Protein AF-A0A963A927-F1 (afdb_monomer_lite)

Radius of gyration: 22.31 Å; chains: 1; bounding box: 46×43×43 Å

Foldseek 3Di:
DDDDDDDDDDPVVVLVVVPVVDDPVVNVVVVVVCVVVVVVVVVVVVCVVVVNDDDDDADVNPDFDPVQWDDDPFWIGGNNRTDGPPDDDPVPVVDD

Secondary structure (DSSP, 8-state):
----------HHHHHHHHHHHS-HHHHHHHHHHHHHHHHHHHHHHHHHHTT-SPP---TT-S---GGGEEE-SSEEEETTEEEE--PPPTTGGG--

pLDDT: mean 93.62, std 6.28, range [56.31, 98.31]

Sequence (96 aa):
GNNATATLLSPATVTRMLQRRYSKDQWRAWEQANEGVRERQQEYDDGMVAGRIKPVYKFDHGVLGDADVEMDAHEVRIAGRPVSLQLASPYADMCP

Structure (mmCIF, N/CA/C/O backbone):
data_AF-A0A963A927-F1
#
_entry.id   AF-A0A963A927-F1
#
loop_
_atom_site.group_PDB
_atom_site.id
_atom_site.type_symbol
_atom_site.label_atom_id
_atom_site.label_alt_id
_atom_site.label_comp_id
_atom_site.label_asym_id
_atom_site.label_entity_id
_atom_site.label_seq_id
_atom_site.pdbx_PDB_ins_code
_atom_site.Cartn_x
_atom_site.Cartn_y
_atom_site.Cartn_z
_atom_site.occupancy
_atom_site.B_iso_or_equiv
_atom_site.auth_seq_id
_atom_site.auth_comp_id
_atom_site.auth_asym_id
_atom_site.auth_atom_id
_atom_site.pdbx_PDB_model_num
ATOM 1 N N . GLY A 1 1 ? 25.549 -3.432 13.796 1.00 56.31 1 GLY A N 1
ATOM 2 C CA . GLY A 1 1 ? 24.630 -2.935 14.834 1.00 56.31 1 GLY A CA 1
ATOM 3 C C . GLY A 1 1 ? 23.423 -2.357 14.140 1.00 56.31 1 GLY A C 1
ATOM 4 O O . GLY A 1 1 ? 23.612 -1.445 13.351 1.00 56.31 1 GLY A O 1
ATOM 5 N N . ASN A 1 2 ? 22.232 -2.910 14.381 1.00 81.19 2 ASN A N 1
ATOM 6 C CA . ASN A 1 2 ? 20.995 -2.482 13.725 1.00 81.19 2 ASN A CA 1
ATOM 7 C C . ASN A 1 2 ? 20.109 -1.796 14.765 1.00 81.19 2 ASN A C 1
ATOM 9 O O . ASN A 1 2 ? 19.496 -2.476 15.581 1.00 81.19 2 ASN A O 1
ATOM 13 N N . ASN A 1 3 ? 20.065 -0.466 14.739 1.00 87.62 3 ASN A N 1
ATOM 14 C CA . ASN A 1 3 ? 19.108 0.312 15.519 1.00 87.62 3 ASN A CA 1
ATOM 15 C C . ASN A 1 3 ? 18.073 0.903 14.564 1.00 87.62 3 ASN A C 1
ATOM 17 O O . ASN A 1 3 ? 18.438 1.486 13.544 1.00 87.62 3 ASN A O 1
ATOM 21 N N . ALA A 1 4 ? 16.795 0.756 14.906 1.00 89.62 4 ALA A N 1
ATOM 22 C CA . ALA A 1 4 ? 15.684 1.326 14.161 1.00 89.62 4 ALA A CA 1
ATOM 23 C C . ALA A 1 4 ? 14.693 1.984 15.124 1.00 89.62 4 ALA A C 1
ATOM 25 O O . ALA A 1 4 ? 14.389 1.438 16.184 1.00 89.62 4 ALA A O 1
ATOM 26 N N . THR A 1 5 ? 14.164 3.132 14.709 1.00 91.44 5 THR A N 1
ATOM 27 C CA . THR A 1 5 ? 13.079 3.847 15.385 1.00 91.44 5 THR A CA 1
ATOM 28 C C . THR A 1 5 ? 12.022 4.187 14.344 1.00 91.44 5 THR A C 1
ATOM 30 O O . THR A 1 5 ? 12.358 4.671 13.265 1.00 91.44 5 THR A O 1
ATOM 33 N N . ALA A 1 6 ? 10.749 3.959 14.670 1.00 93.38 6 ALA A N 1
ATOM 34 C CA . ALA A 1 6 ? 9.614 4.331 13.833 1.00 93.38 6 ALA A CA 1
ATOM 35 C C . ALA A 1 6 ? 8.594 5.135 14.649 1.00 93.38 6 ALA A C 1
ATOM 37 O O . ALA A 1 6 ? 8.292 4.796 15.793 1.00 93.38 6 ALA A O 1
ATOM 38 N N . THR A 1 7 ? 8.051 6.195 14.053 1.00 95.88 7 THR A N 1
ATOM 39 C CA . THR A 1 7 ? 6.979 7.003 14.649 1.00 95.88 7 THR A CA 1
ATOM 40 C C . THR A 1 7 ? 5.636 6.582 14.068 1.00 95.88 7 THR A C 1
ATOM 42 O O . THR A 1 7 ? 5.472 6.558 12.851 1.00 95.88 7 THR A O 1
ATOM 45 N N . LEU A 1 8 ? 4.660 6.302 14.934 1.00 96.31 8 LEU A N 1
ATOM 46 C CA . LEU A 1 8 ? 3.272 6.059 14.545 1.00 96.31 8 LEU A CA 1
ATOM 47 C C . LEU A 1 8 ? 2.391 7.206 15.041 1.00 96.31 8 LEU A C 1
ATOM 49 O O . LEU A 1 8 ? 2.467 7.607 16.202 1.00 96.31 8 LEU A O 1
ATOM 53 N N . LEU A 1 9 ? 1.538 7.723 14.157 1.00 97.31 9 LEU A N 1
ATOM 54 C CA . LEU A 1 9 ? 0.543 8.740 14.488 1.00 97.31 9 LEU A CA 1
ATOM 55 C C . LEU A 1 9 ? -0.832 8.090 14.620 1.00 97.31 9 LEU A C 1
ATOM 57 O O . LEU A 1 9 ? -1.193 7.217 13.832 1.00 97.31 9 LEU A O 1
ATOM 61 N N . SER A 1 10 ? -1.614 8.537 15.602 1.00 97.69 10 SER A N 1
ATOM 62 C CA . SER A 1 10 ? -2.971 8.028 15.793 1.00 97.69 10 SER A CA 1
ATOM 63 C C . SER A 1 10 ? -3.899 8.455 14.645 1.00 97.69 10 SER A C 1
ATOM 65 O O . SER A 1 10 ? -3.693 9.522 14.049 1.00 97.69 10 SER A O 1
ATOM 67 N N . PRO A 1 11 ? -4.982 7.699 14.382 1.00 96.44 11 PRO A N 1
ATOM 68 C CA . PRO A 1 11 ? -5.991 8.088 13.400 1.00 96.44 11 PRO A CA 1
ATOM 69 C C . PRO A 1 11 ? -6.548 9.494 13.650 1.00 96.44 11 PRO A C 1
ATOM 71 O O . PRO A 1 11 ? -6.687 10.274 12.718 1.00 96.44 11 PRO A O 1
ATOM 74 N N . ALA A 1 12 ? -6.784 9.869 14.912 1.00 97.56 12 ALA A N 1
ATOM 75 C CA . ALA A 1 12 ? -7.290 11.197 15.264 1.00 97.56 12 ALA A CA 1
ATOM 76 C C . ALA A 1 12 ? -6.327 12.330 14.860 1.00 97.56 12 ALA A C 1
ATOM 78 O O . ALA A 1 12 ? -6.762 13.368 14.353 1.00 97.56 12 ALA A O 1
ATOM 79 N N . THR A 1 13 ? -5.019 12.133 15.053 1.00 98.06 13 THR A N 1
ATOM 80 C CA . THR A 1 13 ? -3.999 13.103 14.635 1.00 98.06 13 THR A CA 1
ATOM 81 C C . THR A 1 13 ? -3.972 13.239 13.116 1.00 98.06 13 THR A C 1
ATOM 83 O O . THR A 1 13 ? -4.023 14.358 12.604 1.00 98.06 13 THR A O 1
ATOM 86 N N . VAL A 1 14 ? -3.964 12.117 12.390 1.00 97.25 14 VAL A N 1
ATOM 87 C CA . VAL A 1 14 ? -3.946 12.117 10.919 1.00 97.25 14 VAL A CA 1
ATOM 88 C C . VAL A 1 14 ? -5.226 12.734 10.344 1.00 97.25 14 VAL A C 1
ATOM 90 O O . VAL A 1 14 ? -5.140 13.573 9.451 1.00 97.25 14 VAL A O 1
ATOM 93 N N . THR A 1 15 ? -6.400 12.429 10.902 1.00 96.81 15 THR A N 1
ATOM 94 C CA . THR A 1 15 ? -7.681 13.037 10.502 1.00 96.81 15 THR A CA 1
ATOM 95 C C . THR A 1 15 ? -7.640 14.559 10.606 1.00 96.81 15 THR A C 1
ATOM 97 O O . THR A 1 15 ? -7.980 15.248 9.647 1.00 96.81 15 THR A O 1
ATOM 100 N N . ARG A 1 16 ? -7.145 15.108 11.724 1.00 97.75 16 ARG A N 1
ATOM 101 C CA . ARG A 1 16 ? -6.984 16.565 11.883 1.00 97.75 16 ARG A CA 1
ATOM 102 C C . ARG A 1 16 ? -6.038 17.163 10.843 1.00 97.75 16 ARG A C 1
ATOM 104 O O . ARG A 1 16 ? -6.277 18.270 10.365 1.00 97.75 16 ARG A O 1
ATOM 111 N N . MET A 1 17 ? -4.957 16.461 10.508 1.00 97.88 17 MET A N 1
ATOM 112 C CA . MET A 1 17 ? -4.011 16.911 9.484 1.00 97.88 17 MET A CA 1
ATOM 113 C C . MET A 1 17 ? -4.660 16.937 8.095 1.00 97.88 17 MET A C 1
ATOM 115 O O . MET A 1 17 ? -4.501 17.920 7.371 1.00 97.88 17 MET A O 1
ATOM 119 N N . LEU A 1 18 ? -5.418 15.896 7.740 1.00 97.69 18 LEU A N 1
ATOM 120 C CA . LEU A 1 18 ? -6.103 15.786 6.451 1.00 97.69 18 LEU A CA 1
ATOM 121 C C . LEU A 1 18 ? -7.222 16.823 6.307 1.00 97.69 18 LEU A C 1
ATOM 123 O O . LEU A 1 18 ? -7.254 17.533 5.306 1.00 97.69 18 LEU A O 1
ATOM 127 N N . GLN A 1 19 ? -8.064 17.000 7.328 1.00 96.88 19 GLN A N 1
ATOM 128 C CA . GLN A 1 19 ? -9.120 18.022 7.337 1.00 96.88 19 GLN A CA 1
ATOM 129 C C . GLN A 1 19 ? -8.581 19.451 7.190 1.00 96.88 19 GLN A C 1
ATOM 131 O O . GLN A 1 19 ? -9.288 20.332 6.711 1.00 96.88 19 GLN A O 1
ATOM 136 N N . ARG A 1 20 ? -7.333 19.699 7.609 1.00 97.44 20 ARG A N 1
ATOM 137 C CA . ARG A 1 20 ? -6.673 21.001 7.445 1.00 97.44 20 ARG A CA 1
ATOM 138 C C . ARG A 1 20 ? -6.030 21.172 6.065 1.00 97.44 20 ARG A C 1
ATOM 140 O O . ARG A 1 20 ? -5.854 22.302 5.626 1.00 97.44 20 ARG A O 1
ATOM 147 N N . ARG A 1 21 ? -5.640 20.069 5.416 1.00 97.88 21 ARG A N 1
ATOM 148 C CA . ARG A 1 21 ? -4.983 20.050 4.099 1.00 97.88 21 ARG A CA 1
ATOM 149 C C . ARG A 1 21 ? -5.980 20.158 2.945 1.00 97.88 21 ARG A C 1
ATOM 151 O O . ARG A 1 21 ? -5.660 20.791 1.946 1.00 97.88 21 ARG A O 1
ATOM 158 N N . TYR A 1 22 ? -7.140 19.519 3.069 1.00 97.44 22 TYR A N 1
ATOM 159 C CA . TYR A 1 22 ? -8.138 19.422 2.003 1.00 97.44 22 TYR A CA 1
ATOM 160 C C . TYR A 1 22 ? -9.341 20.328 2.258 1.00 97.44 22 TYR A C 1
ATOM 162 O O . TYR A 1 22 ? -9.624 20.710 3.394 1.00 97.44 22 TYR A O 1
ATOM 170 N N . SER A 1 23 ? -10.064 20.674 1.190 1.00 98.06 23 SER A N 1
ATOM 171 C CA . SER A 1 23 ? -11.304 21.439 1.322 1.00 98.06 23 SER A CA 1
ATOM 172 C C . SER A 1 23 ? -12.400 20.606 1.999 1.00 98.06 23 SER A C 1
ATOM 174 O O . SER A 1 23 ? -12.358 19.373 2.016 1.00 98.06 23 SER A O 1
ATOM 176 N N . LYS A 1 24 ? -13.426 21.279 2.533 1.00 97.62 24 LYS A N 1
ATOM 177 C CA . LYS A 1 24 ? -14.579 20.603 3.152 1.00 97.62 24 LYS A CA 1
ATOM 178 C C . LYS A 1 24 ? -15.294 19.664 2.178 1.00 97.62 24 LYS A C 1
ATOM 180 O O . LYS A 1 24 ? -15.721 18.591 2.589 1.00 97.62 24 LYS A O 1
ATOM 185 N N . ASP A 1 25 ? -15.398 20.049 0.909 1.00 98.25 25 ASP A N 1
ATOM 186 C CA . ASP A 1 25 ? -16.076 19.241 -0.107 1.00 98.25 25 ASP A CA 1
ATOM 187 C C . ASP A 1 25 ? -15.254 18.003 -0.475 1.00 98.25 25 ASP A C 1
ATOM 189 O O . ASP A 1 25 ? -15.802 16.908 -0.558 1.00 98.25 25 ASP A O 1
ATOM 193 N N . GLN A 1 26 ? -13.928 18.144 -0.594 1.00 97.94 26 GLN A N 1
ATOM 194 C CA . GLN A 1 26 ? -13.021 17.008 -0.795 1.00 97.94 26 GLN A CA 1
ATOM 195 C C . GLN A 1 26 ? -13.058 16.037 0.390 1.00 97.94 26 GLN A C 1
ATOM 197 O O . GLN A 1 26 ? -13.096 14.825 0.192 1.00 97.94 26 GLN A O 1
ATOM 202 N N . TRP A 1 27 ? -13.078 16.562 1.620 1.00 97.75 27 TRP A N 1
ATOM 203 C CA . TRP A 1 27 ? -13.187 15.744 2.826 1.00 97.75 27 TRP A CA 1
ATOM 204 C C . TRP A 1 27 ? -14.505 14.965 2.867 1.00 97.75 27 TRP A C 1
ATOM 206 O O . TRP A 1 27 ? -14.487 13.759 3.086 1.00 97.75 27 TRP A O 1
ATOM 216 N N . ARG A 1 28 ? -15.635 15.621 2.573 1.00 97.94 28 ARG A N 1
ATOM 217 C CA . ARG A 1 28 ? -16.954 14.969 2.512 1.00 97.94 28 ARG A CA 1
ATOM 218 C C . ARG A 1 28 ? -17.034 13.902 1.425 1.00 97.94 28 ARG A C 1
ATOM 220 O O . ARG A 1 28 ? -17.570 12.829 1.677 1.00 97.94 28 ARG A O 1
ATOM 227 N N . ALA A 1 29 ? -16.492 14.179 0.239 1.00 98.19 29 ALA A N 1
ATOM 228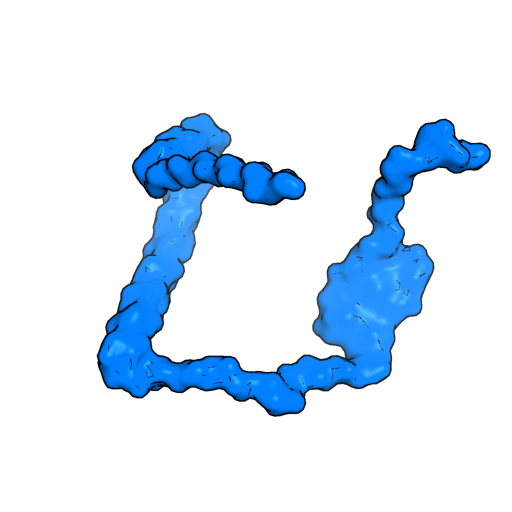 C CA . ALA A 1 2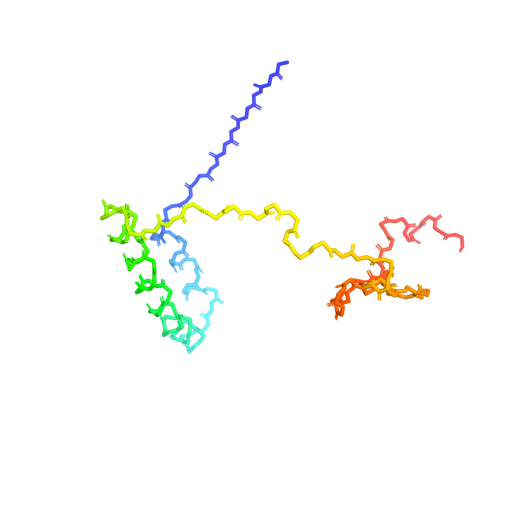9 ? -16.444 13.203 -0.846 1.00 98.19 29 ALA A CA 1
ATOM 229 C C . ALA A 1 29 ? -15.646 11.954 -0.436 1.00 98.19 29 ALA A C 1
ATOM 231 O O . ALA A 1 29 ? -16.064 10.829 -0.705 1.00 98.19 29 ALA A O 1
ATOM 232 N N . TRP A 1 30 ? -14.524 12.144 0.267 1.00 98.00 30 TRP A N 1
ATOM 233 C CA . TRP A 1 30 ? -13.769 11.034 0.839 1.00 98.00 30 TRP A CA 1
ATOM 234 C C . TRP A 1 30 ? -14.554 10.294 1.931 1.00 98.00 30 TRP 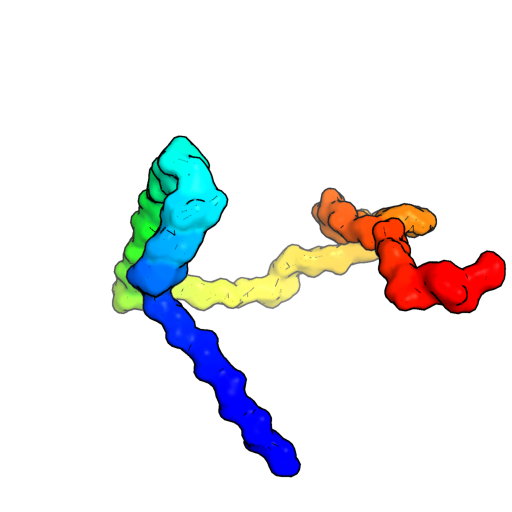A C 1
ATOM 236 O O . TRP A 1 30 ? -14.571 9.067 1.910 1.00 98.00 30 TRP A O 1
ATOM 246 N N . GLU A 1 31 ? -15.219 10.999 2.855 1.00 97.31 31 GLU A N 1
ATOM 247 C CA . GLU A 1 31 ? -16.022 10.368 3.915 1.00 97.31 31 GLU A CA 1
ATOM 248 C C . GLU A 1 31 ? -17.088 9.442 3.325 1.00 97.31 31 GLU A C 1
ATOM 250 O O . GLU A 1 31 ? -17.146 8.277 3.712 1.00 97.31 31 GLU A O 1
ATOM 255 N N . GLN A 1 32 ? -17.837 9.923 2.329 1.00 98.12 32 GLN A N 1
ATOM 256 C CA . GLN A 1 32 ? -18.857 9.144 1.620 1.00 98.12 32 GLN A CA 1
ATOM 257 C C . GLN A 1 32 ? -18.261 7.913 0.926 1.00 98.12 32 GLN A C 1
ATOM 259 O O . GLN A 1 32 ? -18.776 6.807 1.054 1.00 98.12 32 GLN A O 1
ATOM 264 N N . ALA A 1 33 ? -17.134 8.068 0.224 1.00 97.50 33 ALA A N 1
ATOM 265 C CA . ALA A 1 33 ? -16.463 6.934 -0.412 1.00 97.50 33 ALA A CA 1
ATOM 266 C C . ALA A 1 33 ? -15.943 5.906 0.613 1.00 97.50 33 ALA A C 1
ATOM 268 O O . ALA A 1 33 ? -15.898 4.704 0.334 1.00 97.50 33 ALA A O 1
ATOM 269 N N . ASN A 1 34 ? -15.546 6.367 1.801 1.00 97.69 34 ASN A N 1
ATOM 270 C CA . ASN A 1 34 ? -14.972 5.532 2.848 1.00 97.69 34 ASN A CA 1
ATOM 271 C C . ASN A 1 34 ? -16.025 4.743 3.647 1.00 97.69 34 ASN A C 1
ATOM 273 O O . ASN A 1 34 ? -15.673 3.751 4.283 1.00 97.69 34 ASN A O 1
ATOM 277 N N . GLU A 1 35 ? -17.304 5.126 3.605 1.00 98.00 35 GLU A N 1
ATOM 278 C CA . GLU A 1 35 ? -18.397 4.370 4.236 1.00 98.00 35 GLU A CA 1
ATOM 279 C C . GLU A 1 35 ? -18.450 2.930 3.717 1.00 98.00 35 GLU A C 1
ATOM 281 O O . GLU A 1 35 ? -18.334 1.988 4.500 1.00 98.00 35 GLU A O 1
ATOM 286 N N . GLY A 1 36 ? -18.478 2.749 2.393 1.00 98.00 36 GLY A N 1
ATOM 287 C CA . GLY A 1 36 ? -18.491 1.411 1.794 1.00 98.00 36 GLY A CA 1
ATOM 288 C C . GLY A 1 36 ? -17.199 0.620 2.031 1.00 98.00 36 GLY A C 1
ATOM 289 O O . GLY A 1 36 ? -17.205 -0.607 2.005 1.00 98.00 36 GLY A O 1
ATOM 290 N N . VAL A 1 37 ? -16.067 1.294 2.270 1.00 98.06 37 VAL A N 1
ATOM 291 C CA . VAL A 1 37 ? -14.820 0.614 2.662 1.00 98.06 37 VAL A CA 1
ATOM 292 C C . VAL A 1 37 ? -14.951 0.043 4.072 1.00 98.06 37 VAL A C 1
ATOM 294 O O . VAL A 1 37 ? -14.593 -1.113 4.284 1.00 98.06 37 VAL A O 1
ATOM 297 N N . ARG A 1 38 ? -15.484 0.826 5.017 1.00 97.88 38 ARG A N 1
ATOM 298 C CA . ARG A 1 38 ? -15.695 0.391 6.405 1.00 97.88 38 ARG A CA 1
ATOM 299 C C . ARG A 1 38 ? -16.699 -0.750 6.500 1.00 97.88 38 ARG A C 1
ATOM 301 O O . ARG A 1 38 ? -16.447 -1.699 7.232 1.00 97.88 38 ARG A O 1
ATOM 308 N N . GLU A 1 39 ? -17.788 -0.672 5.742 1.00 98.31 39 GLU A N 1
ATOM 309 C CA . GLU A 1 39 ? -18.788 -1.740 5.666 1.00 98.31 39 GLU A CA 1
ATOM 310 C C . GLU A 1 39 ? -18.150 -3.054 5.200 1.00 98.31 39 GLU A C 1
ATOM 312 O O . GLU A 1 39 ? -18.167 -4.038 5.935 1.00 98.31 39 GLU A O 1
ATOM 317 N N . ARG A 1 40 ? -17.454 -3.046 4.053 1.00 98.00 40 ARG A N 1
ATOM 318 C CA . ARG A 1 40 ? -16.749 -4.238 3.546 1.00 98.00 40 ARG A CA 1
ATOM 319 C C . ARG A 1 40 ? -15.675 -4.753 4.501 1.00 98.00 40 ARG A C 1
ATOM 321 O O . ARG A 1 40 ? -15.435 -5.955 4.562 1.00 98.00 40 ARG A O 1
ATOM 328 N N . GLN A 1 41 ? -14.996 -3.858 5.219 1.00 97.69 41 GLN A N 1
ATOM 329 C CA . GLN A 1 41 ? -14.010 -4.246 6.223 1.00 97.69 41 GLN A CA 1
ATOM 330 C C . GLN A 1 41 ? -14.670 -4.999 7.383 1.00 97.69 41 GLN A C 1
ATOM 332 O O . GLN A 1 41 ? -14.142 -6.030 7.795 1.00 97.69 41 GLN A O 1
ATOM 337 N N . GLN A 1 42 ? -15.813 -4.516 7.877 1.00 98.19 42 GLN A N 1
ATOM 338 C CA . GLN A 1 42 ? -16.558 -5.188 8.938 1.00 98.19 42 GLN A CA 1
ATOM 339 C C . GLN A 1 42 ? -17.114 -6.533 8.463 1.00 98.19 42 GLN A C 1
ATOM 341 O O . GLN A 1 42 ? -16.934 -7.537 9.142 1.00 98.19 42 GLN A O 1
ATOM 346 N N . GLU A 1 43 ? -17.710 -6.586 7.269 1.00 97.69 43 GLU A N 1
ATOM 347 C CA . GLU A 1 43 ? -18.206 -7.837 6.682 1.00 97.69 43 GLU A CA 1
ATOM 348 C C . GLU A 1 43 ? -17.098 -8.885 6.529 1.00 97.69 43 GLU A C 1
ATOM 350 O O . GLU A 1 43 ? -17.308 -10.072 6.797 1.00 97.69 43 GLU A O 1
ATOM 355 N N . TYR A 1 44 ? -15.911 -8.449 6.097 1.00 96.88 44 TYR A N 1
ATOM 356 C CA . TYR A 1 44 ? -14.742 -9.311 5.999 1.00 96.88 44 TYR A CA 1
ATOM 357 C C . TYR A 1 44 ? -14.316 -9.832 7.375 1.00 96.88 44 TYR A C 1
ATOM 359 O O . TYR A 1 44 ? -14.101 -11.034 7.513 1.00 96.88 44 TYR A O 1
ATOM 367 N N . ASP A 1 45 ? -14.224 -8.964 8.385 1.00 97.44 45 ASP A N 1
ATOM 368 C CA . ASP A 1 45 ? -13.840 -9.345 9.750 1.00 97.44 45 ASP A CA 1
ATOM 369 C C . ASP A 1 45 ? -14.846 -10.331 10.367 1.00 97.44 45 ASP A C 1
ATOM 371 O O . ASP A 1 45 ? -14.471 -11.421 10.803 1.00 97.44 45 ASP A O 1
ATOM 375 N N . ASP A 1 46 ? -16.144 -10.039 10.261 1.00 98.00 46 ASP A N 1
ATOM 376 C CA . ASP A 1 46 ? -17.230 -10.927 10.694 1.00 98.00 46 ASP A CA 1
ATOM 377 C C . ASP A 1 46 ? -17.205 -12.268 9.945 1.00 98.00 46 ASP A C 1
ATOM 379 O O . ASP A 1 46 ? -17.567 -13.326 10.473 1.00 98.00 46 ASP A O 1
ATOM 383 N N . GLY A 1 47 ? -16.815 -12.247 8.671 1.00 97.62 47 GLY A N 1
ATOM 384 C CA . GLY A 1 47 ? -16.615 -13.439 7.861 1.00 97.62 47 GLY A CA 1
ATOM 385 C C . GLY A 1 47 ? -15.414 -14.263 8.325 1.00 97.62 47 GLY A C 1
ATOM 386 O O . GLY A 1 47 ? -15.513 -15.490 8.389 1.00 97.62 47 GLY A O 1
ATOM 387 N N . MET A 1 48 ? -14.297 -13.609 8.646 1.00 96.56 48 MET A N 1
ATOM 388 C CA . MET A 1 48 ? -13.076 -14.242 9.147 1.00 96.56 48 MET A CA 1
ATOM 389 C C . MET A 1 48 ? -13.322 -14.900 10.504 1.00 96.56 48 MET A C 1
ATOM 391 O O . MET A 1 48 ? -13.021 -16.083 10.663 1.00 96.56 48 MET A O 1
ATOM 395 N N . VAL A 1 49 ? -13.936 -14.180 11.450 1.00 96.56 49 VAL A N 1
ATOM 396 C CA . VAL A 1 49 ? -14.282 -14.699 12.786 1.00 96.56 49 VAL A CA 1
ATOM 397 C C . VAL A 1 49 ? -15.223 -15.899 12.683 1.00 96.56 49 VAL A C 1
ATOM 399 O O . VAL A 1 49 ? -15.038 -16.898 13.373 1.00 96.56 49 VAL A O 1
ATOM 402 N N . ALA A 1 50 ? -16.202 -15.842 11.778 1.00 97.38 50 ALA A N 1
ATOM 403 C CA . ALA A 1 50 ? -17.134 -16.940 11.536 1.00 97.38 50 ALA A CA 1
ATOM 404 C C . ALA A 1 50 ? -16.545 -18.102 10.705 1.00 97.38 50 ALA A C 1
ATOM 406 O O . ALA A 1 50 ? -17.270 -19.048 10.398 1.00 97.38 50 ALA A O 1
ATOM 407 N N . GLY A 1 51 ? -15.279 -18.031 10.271 1.00 96.00 51 GLY A N 1
ATOM 408 C CA . GLY A 1 51 ? -14.649 -19.052 9.423 1.00 96.00 51 GLY A CA 1
ATOM 409 C C . GLY A 1 51 ? -15.233 -19.156 8.005 1.00 96.00 51 GLY A C 1
ATOM 410 O O . GLY A 1 51 ? -15.048 -20.166 7.328 1.00 96.00 51 GLY A O 1
ATOM 411 N N . ARG A 1 52 ? -15.958 -18.129 7.543 1.00 97.19 52 ARG A N 1
ATOM 412 C CA . ARG A 1 52 ? -16.597 -18.075 6.215 1.00 97.19 52 ARG A CA 1
ATOM 413 C C . ARG A 1 52 ? -15.642 -17.614 5.116 1.00 97.19 52 ARG A C 1
ATOM 415 O O . ARG A 1 52 ? -15.845 -17.950 3.950 1.00 97.19 52 ARG A O 1
ATOM 422 N N . ILE A 1 53 ? -14.609 -16.855 5.472 1.00 95.81 53 ILE A N 1
ATOM 423 C CA . ILE A 1 53 ? -13.587 -16.407 4.526 1.00 95.81 53 ILE A CA 1
ATOM 424 C C . ILE A 1 53 ? -12.511 -17.482 4.383 1.00 95.81 53 ILE A C 1
ATOM 426 O O . ILE A 1 53 ? -11.889 -17.907 5.356 1.00 95.81 53 ILE A O 1
ATOM 430 N N . LYS A 1 54 ? -12.275 -17.911 3.143 1.00 93.12 54 LYS A N 1
ATOM 431 C CA . LYS A 1 54 ? -11.205 -18.853 2.811 1.00 93.12 54 LYS A CA 1
ATOM 432 C C . LYS A 1 54 ? -9.903 -18.097 2.526 1.00 93.12 54 LYS A C 1
ATOM 434 O O . LYS A 1 54 ? -9.959 -17.036 1.902 1.00 93.12 54 LYS A O 1
ATOM 439 N N . PRO A 1 55 ? -8.736 -18.648 2.902 1.00 90.88 55 PRO A N 1
ATOM 440 C CA . PRO A 1 55 ? -7.453 -18.101 2.488 1.00 90.88 55 PRO A CA 1
ATOM 441 C C . PRO A 1 55 ? -7.370 -17.977 0.966 1.00 90.88 55 PRO A C 1
ATOM 443 O O . PRO A 1 55 ? -7.783 -18.875 0.228 1.00 90.88 55 PRO A O 1
ATOM 446 N N . VAL A 1 56 ? -6.805 -16.871 0.495 1.00 92.81 56 VAL A N 1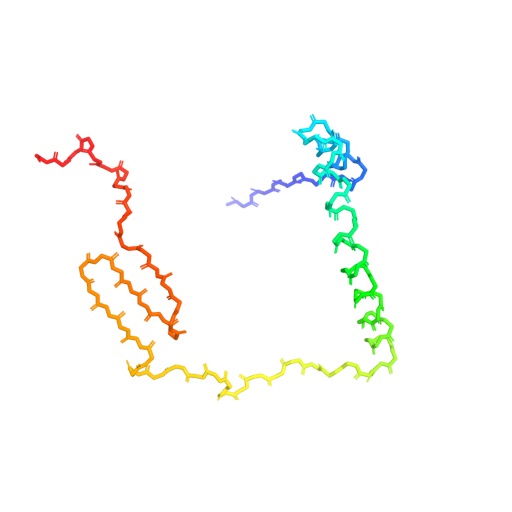
ATOM 447 C CA . VAL A 1 56 ? -6.560 -16.671 -0.932 1.00 92.81 56 VAL A CA 1
ATOM 448 C C . VAL A 1 56 ? -5.341 -17.501 -1.332 1.00 92.81 56 VAL A C 1
ATOM 450 O O . VAL A 1 56 ? -4.208 -17.126 -1.040 1.00 92.81 56 VAL A O 1
ATOM 453 N N . TYR A 1 57 ? -5.573 -18.626 -2.011 1.00 93.50 57 TYR A N 1
ATOM 454 C CA . TYR A 1 57 ? -4.527 -19.458 -2.606 1.00 93.50 57 TYR A CA 1
ATOM 455 C C . TYR A 1 57 ? -4.583 -19.344 -4.131 1.00 93.50 57 TYR A C 1
ATOM 457 O O . TYR A 1 57 ? -5.569 -19.729 -4.755 1.00 93.50 57 TYR A O 1
ATOM 465 N N . LYS A 1 58 ? -3.531 -18.776 -4.723 1.00 92.12 58 LYS A N 1
ATOM 466 C CA . LYS A 1 58 ? -3.437 -18.458 -6.156 1.00 92.12 58 LYS A CA 1
ATOM 467 C C . LYS A 1 58 ? -2.268 -19.201 -6.808 1.00 92.12 58 LYS A C 1
ATOM 469 O O . LYS A 1 58 ? -1.347 -18.575 -7.320 1.00 92.12 58 LYS A O 1
ATOM 474 N N . PHE A 1 59 ? -2.281 -20.533 -6.749 1.00 93.06 59 PHE A N 1
ATOM 475 C CA . PHE A 1 59 ? -1.331 -21.343 -7.517 1.00 93.06 59 PHE A CA 1
ATOM 476 C C . PHE A 1 59 ? -1.689 -21.287 -8.997 1.00 93.06 59 PHE A C 1
ATOM 478 O O . PHE A 1 59 ? -2.847 -21.508 -9.344 1.00 93.06 59 PHE A O 1
ATOM 485 N N . ASP A 1 60 ? -0.703 -20.960 -9.832 1.00 91.44 60 ASP A N 1
ATOM 486 C CA . ASP A 1 60 ? -0.852 -20.869 -11.290 1.00 91.44 60 ASP A CA 1
ATOM 487 C C . ASP A 1 60 ? -2.022 -19.969 -11.752 1.00 91.44 60 ASP A C 1
ATOM 489 O O . ASP A 1 60 ? -2.593 -20.119 -12.827 1.00 91.44 60 ASP A O 1
ATOM 493 N N . HIS A 1 61 ? -2.426 -19.011 -10.913 1.00 88.62 61 HIS A N 1
ATOM 494 C CA . HIS A 1 61 ? -3.576 -18.152 -11.173 1.00 88.62 61 HIS A CA 1
ATOM 495 C C . HIS A 1 61 ? -3.117 -16.803 -11.730 1.00 88.62 61 HIS A C 1
ATOM 497 O O . HIS A 1 61 ? -2.558 -15.981 -10.999 1.00 88.62 61 HIS A O 1
ATOM 503 N N . GLY A 1 62 ? -3.466 -16.522 -12.986 1.00 88.31 62 GLY A N 1
ATOM 504 C CA . GLY A 1 62 ? -3.137 -15.255 -13.645 1.00 88.31 62 GLY A CA 1
ATOM 505 C C . GLY A 1 62 ? -1.659 -15.143 -14.018 1.00 88.31 62 GLY A C 1
ATOM 506 O O . GLY A 1 62 ? -1.109 -14.044 -13.973 1.00 88.31 62 GLY A O 1
ATOM 507 N N . VAL A 1 63 ? -1.020 -16.276 -14.328 1.00 92.12 63 VAL A N 1
ATOM 508 C CA . VAL A 1 63 ? 0.330 -16.293 -14.894 1.00 92.12 63 VAL A CA 1
ATOM 509 C C . VAL A 1 63 ? 0.279 -15.629 -16.262 1.00 92.12 63 VAL A C 1
ATOM 511 O O . VAL A 1 63 ? -0.512 -16.019 -17.117 1.00 92.12 63 VAL A O 1
ATOM 514 N N . LEU A 1 64 ? 1.102 -14.599 -16.421 1.00 92.69 64 LEU A N 1
ATOM 515 C CA . LEU A 1 64 ? 1.264 -13.883 -17.676 1.00 92.69 64 LEU A CA 1
ATOM 516 C C . LEU A 1 64 ? 2.312 -14.599 -18.523 1.00 92.69 64 LEU A C 1
ATOM 518 O O . LEU A 1 64 ? 3.358 -14.997 -18.003 1.00 92.69 64 LEU A O 1
ATOM 522 N N . GLY A 1 65 ? 2.016 -14.768 -19.805 1.00 90.56 65 GLY A N 1
ATOM 523 C CA . GLY A 1 65 ? 2.948 -15.293 -20.794 1.00 90.56 65 GLY A CA 1
ATOM 524 C C . GLY A 1 65 ? 3.584 -14.182 -21.623 1.00 90.56 65 GLY A C 1
ATOM 525 O O . GLY A 1 65 ? 3.282 -13.002 -21.462 1.00 90.56 65 GLY A O 1
ATOM 526 N N . ASP A 1 66 ? 4.434 -14.572 -22.568 1.00 90.06 66 ASP A N 1
ATOM 527 C CA . ASP A 1 66 ? 5.151 -13.632 -23.438 1.00 90.06 66 ASP A CA 1
ATOM 528 C C . ASP A 1 66 ? 4.203 -12.714 -24.226 1.00 90.06 66 ASP A C 1
ATOM 530 O O . ASP A 1 66 ? 4.497 -11.542 -24.436 1.00 90.06 66 ASP A O 1
ATOM 534 N N . ALA A 1 67 ? 3.034 -13.227 -24.622 1.00 91.44 67 ALA A N 1
ATOM 535 C CA . ALA A 1 67 ? 2.028 -12.467 -25.362 1.00 91.44 67 ALA A CA 1
ATOM 536 C C . ALA A 1 67 ? 1.326 -11.382 -24.521 1.00 91.44 67 ALA A C 1
ATOM 538 O O . ALA A 1 67 ? 0.681 -10.504 -25.088 1.00 91.44 67 ALA A O 1
ATOM 539 N N . ASP A 1 68 ? 1.445 -11.427 -23.191 1.00 93.50 68 ASP A N 1
ATOM 540 C CA . ASP A 1 68 ? 0.883 -10.418 -22.289 1.00 93.50 68 ASP A CA 1
ATOM 541 C C . ASP A 1 68 ? 1.834 -9.230 -22.073 1.00 93.50 68 ASP A C 1
ATOM 543 O O . ASP A 1 68 ? 1.505 -8.309 -21.315 1.00 93.50 68 ASP A O 1
ATOM 547 N N . VAL A 1 69 ? 3.015 -9.255 -22.701 1.00 94.12 69 VAL A N 1
ATOM 548 C CA . VAL A 1 69 ? 4.036 -8.217 -22.580 1.00 94.12 69 VAL A CA 1
ATOM 549 C C . VAL A 1 69 ? 4.288 -7.566 -23.934 1.00 94.12 69 VAL A C 1
ATOM 551 O O . VAL A 1 69 ? 4.774 -8.192 -24.871 1.00 94.12 69 VAL A O 1
ATOM 554 N N . GLU A 1 70 ? 4.012 -6.268 -24.015 1.00 94.94 70 GLU A N 1
ATOM 555 C CA . GLU A 1 70 ? 4.380 -5.426 -25.155 1.00 94.94 70 GLU A CA 1
ATOM 556 C C . GLU A 1 70 ? 5.433 -4.416 -24.693 1.00 94.94 70 GLU A C 1
ATOM 558 O O . GLU A 1 70 ? 5.374 -3.923 -23.565 1.00 94.94 70 GLU A O 1
ATOM 563 N N . MET A 1 71 ? 6.407 -4.091 -25.540 1.00 94.56 71 MET A N 1
ATOM 564 C CA . MET A 1 71 ? 7.431 -3.099 -25.214 1.00 94.56 71 MET A CA 1
ATOM 565 C C . MET A 1 71 ? 7.815 -2.289 -26.445 1.00 94.56 71 MET A C 1
ATOM 567 O O . MET A 1 71 ? 8.031 -2.844 -27.523 1.00 94.56 71 MET A O 1
ATOM 571 N N . ASP A 1 72 ? 7.975 -0.987 -26.247 1.00 93.94 72 ASP A N 1
ATOM 572 C CA . ASP A 1 72 ? 8.616 -0.083 -27.193 1.00 93.94 72 ASP A CA 1
ATOM 573 C C . ASP A 1 72 ? 9.671 0.796 -26.489 1.00 93.94 72 ASP A C 1
ATOM 575 O O . ASP A 1 72 ? 10.101 0.517 -25.369 1.00 93.94 72 ASP A O 1
ATOM 579 N N . ALA A 1 73 ? 10.148 1.843 -27.167 1.00 93.50 73 ALA A N 1
ATOM 580 C CA . ALA A 1 73 ? 11.180 2.740 -26.643 1.00 93.50 73 ALA A CA 1
ATOM 581 C C . ALA A 1 73 ? 10.710 3.641 -25.481 1.00 93.50 73 ALA A C 1
ATOM 583 O O . ALA A 1 73 ? 11.528 4.326 -24.864 1.00 93.50 73 ALA A O 1
ATOM 584 N N . HIS A 1 74 ? 9.409 3.702 -25.207 1.00 94.31 74 HIS A N 1
ATOM 585 C CA . HIS A 1 74 ? 8.785 4.641 -24.280 1.00 94.31 74 HIS A CA 1
ATOM 586 C C . HIS A 1 74 ? 7.992 3.952 -23.171 1.00 94.31 74 HIS A C 1
ATOM 588 O O . HIS A 1 74 ? 7.839 4.542 -22.100 1.00 94.31 74 HIS A O 1
ATOM 594 N N . GLU A 1 75 ? 7.499 2.736 -23.395 1.00 95.75 75 GLU A N 1
ATOM 595 C CA . GLU A 1 75 ? 6.611 2.041 -22.469 1.00 95.75 75 GLU A CA 1
ATOM 596 C C . GLU A 1 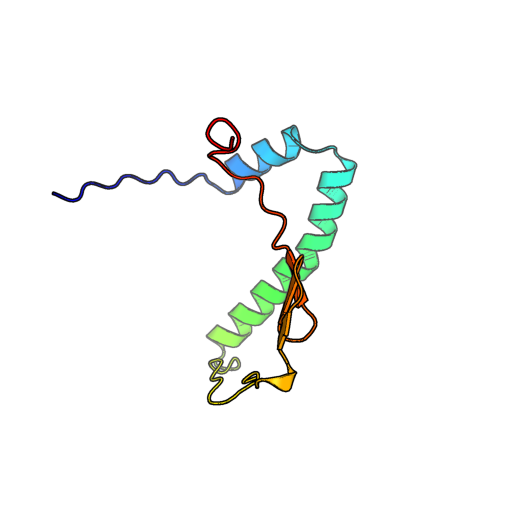75 ? 6.787 0.516 -22.515 1.00 95.75 75 GLU A C 1
ATOM 598 O O . GLU A 1 75 ? 7.043 -0.082 -23.560 1.00 95.75 75 GLU A O 1
ATOM 603 N N . VAL A 1 76 ? 6.592 -0.117 -21.356 1.00 95.75 76 VAL A N 1
ATOM 604 C CA . VAL A 1 76 ? 6.328 -1.556 -21.230 1.00 95.75 76 VAL A CA 1
ATOM 605 C C . VAL A 1 76 ? 4.877 -1.737 -20.804 1.00 95.75 76 VAL A C 1
ATOM 607 O O . VAL A 1 76 ? 4.440 -1.125 -19.832 1.00 95.75 76 VAL A O 1
ATOM 610 N N . ARG A 1 77 ? 4.120 -2.601 -21.476 1.00 95.56 77 ARG A N 1
ATOM 611 C CA . ARG A 1 77 ? 2.736 -2.934 -21.120 1.00 95.56 77 ARG A CA 1
ATOM 612 C 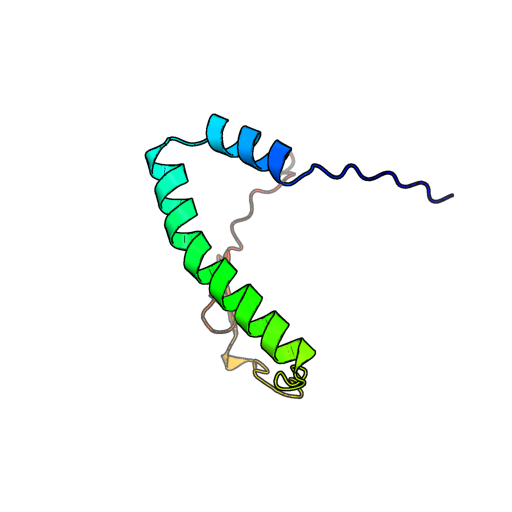C . ARG A 1 77 ? 2.684 -4.365 -20.623 1.00 95.56 77 ARG A C 1
ATOM 614 O O . ARG A 1 77 ? 3.067 -5.276 -21.342 1.00 95.56 77 ARG A O 1
ATOM 621 N N . ILE A 1 78 ? 2.194 -4.555 -19.402 1.00 95.12 78 ILE A N 1
ATOM 622 C CA . ILE A 1 78 ? 2.077 -5.869 -18.757 1.00 95.12 78 ILE A CA 1
ATOM 623 C C . ILE A 1 78 ? 0.595 -6.146 -18.529 1.00 95.12 78 ILE A C 1
ATOM 625 O O . ILE A 1 78 ? -0.047 -5.455 -17.735 1.00 95.12 78 ILE A O 1
ATOM 629 N N . ALA A 1 79 ? 0.033 -7.124 -19.240 1.00 92.88 79 ALA A N 1
ATOM 630 C CA . ALA A 1 79 ? -1.402 -7.414 -19.251 1.00 92.88 79 ALA A CA 1
ATOM 631 C C . ALA A 1 79 ? -2.255 -6.147 -19.485 1.00 92.88 79 ALA A C 1
ATOM 633 O O . ALA A 1 79 ? -3.200 -5.853 -18.747 1.00 92.88 79 ALA A O 1
ATOM 634 N N . GLY A 1 80 ? -1.850 -5.330 -20.465 1.00 90.31 80 GLY A N 1
ATOM 635 C CA . GLY A 1 80 ? -2.497 -4.057 -20.802 1.00 90.31 80 GLY A CA 1
ATOM 636 C C . GLY A 1 80 ? -2.259 -2.913 -19.808 1.00 90.31 80 GLY A C 1
ATOM 637 O O . GLY A 1 80 ? -2.824 -1.834 -19.985 1.00 90.31 80 GLY A O 1
ATOM 638 N N . ARG A 1 81 ? -1.437 -3.111 -18.767 1.00 93.38 81 ARG A N 1
ATOM 639 C CA . ARG A 1 81 ? -1.078 -2.062 -17.805 1.00 93.38 81 ARG A CA 1
ATOM 640 C C . ARG A 1 81 ? 0.225 -1.379 -18.223 1.00 93.38 81 ARG A C 1
ATOM 642 O O . ARG A 1 81 ? 1.262 -2.043 -18.207 1.00 93.38 81 ARG A O 1
ATOM 649 N N . PRO A 1 82 ? 0.185 -0.086 -18.571 1.00 94.62 82 PRO A N 1
ATOM 650 C CA . PRO A 1 82 ? 1.362 0.651 -19.004 1.00 94.62 82 PRO A CA 1
ATOM 651 C C . PRO A 1 82 ? 2.326 0.956 -17.851 1.00 94.62 82 PRO A C 1
ATOM 653 O O . PRO A 1 82 ? 1.908 1.353 -16.761 1.00 94.62 82 PRO A O 1
ATOM 656 N N . VAL A 1 83 ? 3.622 0.828 -18.118 1.00 94.44 83 VAL A N 1
ATOM 657 C CA . VAL A 1 83 ? 4.741 1.274 -17.284 1.00 94.44 83 VAL A CA 1
ATOM 658 C C . VAL A 1 83 ? 5.631 2.161 -18.148 1.00 94.44 83 VAL A C 1
ATOM 660 O O . VAL A 1 83 ? 6.315 1.682 -19.052 1.00 94.44 83 VAL A O 1
ATOM 663 N N . SER A 1 84 ? 5.623 3.464 -17.867 1.00 93.88 84 SER A N 1
ATOM 664 C CA . SER A 1 84 ? 6.424 4.433 -18.618 1.00 93.88 84 SER A CA 1
ATOM 665 C C . SER A 1 84 ? 7.921 4.237 -18.367 1.00 93.88 84 SER A C 1
ATOM 667 O O . SER A 1 84 ? 8.365 4.157 -17.220 1.00 93.88 84 SER A O 1
ATOM 669 N N . LEU A 1 85 ? 8.697 4.216 -19.451 1.00 92.19 85 LEU A N 1
ATOM 670 C CA . LEU A 1 85 ? 10.161 4.237 -19.449 1.00 92.19 85 LEU A CA 1
ATOM 671 C C . LEU A 1 85 ? 10.723 5.664 -19.521 1.00 92.19 85 LEU A C 1
ATOM 673 O O . LEU A 1 85 ? 11.935 5.857 -19.427 1.00 92.19 85 LEU A O 1
ATOM 677 N N . GLN A 1 86 ? 9.863 6.677 -19.660 1.00 89.69 86 GLN A N 1
ATOM 678 C CA . GLN A 1 86 ? 10.252 8.088 -19.656 1.00 89.69 86 GLN A CA 1
ATOM 679 C C . GLN A 1 86 ? 10.537 8.558 -18.227 1.00 89.69 86 GLN A C 1
ATOM 681 O O . GLN A 1 86 ? 9.774 9.301 -17.609 1.00 89.69 86 GLN A O 1
ATOM 686 N N . LEU A 1 87 ? 11.647 8.077 -17.681 1.00 85.94 87 LEU A N 1
ATOM 687 C CA . LEU A 1 87 ? 12.121 8.430 -16.355 1.00 85.94 87 LEU A CA 1
ATOM 688 C C . LEU A 1 87 ? 13.021 9.660 -16.450 1.00 85.94 87 LEU A C 1
ATOM 690 O O . LEU A 1 87 ? 13.923 9.730 -17.286 1.00 85.94 87 LEU A O 1
ATOM 694 N N . ALA A 1 88 ? 12.807 10.622 -15.555 1.00 87.75 88 ALA A N 1
ATOM 695 C CA . ALA A 1 88 ? 13.774 11.689 -15.358 1.00 87.75 88 ALA A CA 1
ATOM 696 C C . ALA A 1 88 ? 15.063 11.073 -14.799 1.00 87.75 88 ALA A C 1
ATOM 698 O O . ALA A 1 88 ? 15.049 10.462 -13.728 1.00 87.75 88 ALA A O 1
ATOM 699 N N . SER A 1 89 ? 16.171 11.221 -15.528 1.00 84.44 89 SER A N 1
ATOM 700 C CA . SER A 1 89 ? 17.469 10.765 -15.039 1.00 84.44 89 SER A CA 1
ATOM 701 C C . SER A 1 89 ? 17.861 11.586 -13.806 1.00 84.44 89 SER A C 1
ATOM 703 O O . SER A 1 89 ? 17.908 12.816 -13.898 1.00 84.44 89 SER A O 1
ATOM 705 N N . PRO A 1 90 ? 18.204 10.951 -12.670 1.00 88.44 90 PRO A N 1
ATOM 706 C CA . PRO A 1 90 ? 18.779 11.661 -11.530 1.00 88.44 90 PRO A CA 1
ATOM 707 C C . PRO A 1 90 ? 20.192 12.196 -11.820 1.00 88.44 90 PRO A C 1
ATOM 709 O O . PRO A 1 90 ? 20.739 12.906 -10.987 1.00 88.44 90 PRO A O 1
ATOM 712 N N . TYR A 1 91 ? 20.760 11.860 -12.984 1.00 89.75 91 TYR A N 1
ATOM 713 C CA . TYR A 1 91 ? 22.073 12.292 -13.469 1.00 89.75 91 TYR A CA 1
ATOM 714 C C . TYR A 1 91 ? 21.958 13.152 -14.732 1.00 89.75 91 TYR A C 1
ATOM 716 O O . TYR A 1 91 ? 22.859 13.150 -15.567 1.00 89.75 91 TYR A O 1
ATOM 724 N N . ALA A 1 92 ? 20.822 13.825 -14.940 1.00 88.81 92 ALA A N 1
ATOM 725 C CA . ALA A 1 92 ? 20.612 14.664 -16.121 1.00 88.81 92 ALA A CA 1
ATOM 726 C C . ALA A 1 92 ? 21.678 15.771 -16.259 1.00 88.81 92 ALA A C 1
ATOM 728 O O . ALA A 1 92 ? 21.991 16.184 -17.369 1.00 88.81 92 ALA A O 1
ATOM 729 N N . ASP A 1 93 ? 22.262 16.206 -15.143 1.00 87.75 93 ASP A N 1
ATOM 730 C CA . ASP A 1 93 ? 23.384 17.144 -15.041 1.00 87.75 93 ASP A CA 1
ATOM 731 C C . ASP A 1 93 ? 24.747 16.543 -15.430 1.00 87.75 93 ASP A C 1
ATOM 733 O O . ASP A 1 93 ? 25.721 17.275 -15.599 1.00 87.75 93 ASP A O 1
ATOM 737 N N . MET A 1 94 ? 24.823 15.220 -15.580 1.00 86.56 94 MET A N 1
ATOM 738 C CA . MET A 1 94 ? 26.030 14.471 -15.939 1.00 86.56 94 MET A CA 1
ATOM 739 C C . MET A 1 94 ? 25.933 13.813 -17.325 1.00 86.56 94 MET A C 1
ATOM 741 O O . MET A 1 94 ? 26.850 13.093 -17.726 1.00 86.56 94 MET A O 1
ATOM 745 N N . CYS A 1 95 ? 24.833 14.026 -18.053 1.00 76.19 95 CYS A N 1
ATOM 746 C CA . CYS A 1 95 ? 24.697 13.595 -19.440 1.00 76.19 95 CYS A CA 1
ATOM 747 C C . CYS A 1 95 ? 25.295 14.665 -20.379 1.00 76.19 95 CYS A C 1
ATOM 749 O O . CYS A 1 95 ? 25.021 15.847 -20.172 1.00 76.19 95 CYS A O 1
ATOM 751 N N . PRO A 1 96 ? 26.131 14.270 -21.360 1.00 67.44 96 PRO A N 1
ATOM 752 C CA . PRO A 1 96 ? 26.808 15.192 -22.275 1.00 67.44 96 PRO A CA 1
ATOM 753 C C . PRO A 1 96 ? 25.860 15.948 -23.212 1.00 67.44 96 PRO A C 1
ATOM 755 O O . PRO A 1 96 ? 24.752 15.433 -23.491 1.00 67.44 96 PRO A O 1
#